Protein AF-A0A0F9BGK4-F1 (afdb_monomer_lite)

Sequence (82 aa):
MSGQEVYEKYEDNWETSMGGWFPGEKVILRGKNVLTELNEYRWLEYLLFGITGRHSPRIARLIEGMWVICTSFPDPRLWNNR

Structure (mmCIF, N/CA/C/O backbone):
data_AF-A0A0F9BGK4-F1
#
_entry.id   AF-A0A0F9BGK4-F1
#
loop_
_atom_site.group_PDB
_atom_site.id
_atom_site.type_symbol
_atom_site.label_atom_id
_atom_site.label_alt_id
_atom_site.label_comp_id
_atom_site.label_asym_id
_atom_site.label_entity_id
_atom_site.label_seq_id
_atom_site.pdbx_PDB_ins_code
_atom_site.Cartn_x
_atom_site.Cartn_y
_atom_site.Cartn_z
_atom_site.occupancy
_atom_site.B_iso_or_equiv
_atom_site.auth_seq_id
_atom_site.auth_comp_id
_atom_site.auth_asym_id
_atom_site.auth_atom_id
_atom_site.pdbx_PDB_model_num
ATOM 1 N N . MET A 1 1 ? -11.891 20.410 23.569 1.00 68.88 1 MET A N 1
ATOM 2 C CA . MET A 1 1 ? -12.017 19.086 24.194 1.00 68.88 1 MET A CA 1
ATOM 3 C C . MET A 1 1 ? -10.956 18.960 25.264 1.00 68.88 1 MET A C 1
ATOM 5 O O . MET A 1 1 ? -9.834 19.403 25.031 1.00 68.88 1 MET A O 1
ATOM 9 N N . SER A 1 2 ? -11.316 18.423 26.422 1.00 90.19 2 SER A N 1
ATOM 10 C CA . SER A 1 2 ? -10.365 17.990 27.443 1.00 90.19 2 SER A CA 1
ATOM 11 C C . SER A 1 2 ? -9.583 16.760 26.954 1.00 90.19 2 SER A C 1
ATOM 13 O O . SER A 1 2 ? -9.974 16.112 25.985 1.00 90.19 2 SER A O 1
ATOM 15 N N . GLY A 1 3 ? -8.470 16.425 27.613 1.00 87.75 3 GLY A N 1
ATOM 16 C CA . GLY A 1 3 ? -7.699 15.225 27.265 1.00 87.75 3 GLY A CA 1
ATOM 17 C C . GLY A 1 3 ? -8.499 13.928 27.436 1.00 87.75 3 GLY A C 1
ATOM 18 O O . GLY A 1 3 ? -8.371 13.029 26.615 1.00 87.75 3 GLY A O 1
ATOM 19 N N . GLN A 1 4 ? -9.369 13.859 28.448 1.00 90.12 4 GLN A N 1
ATOM 20 C CA . GLN A 1 4 ? -10.229 12.700 28.705 1.00 90.12 4 GLN A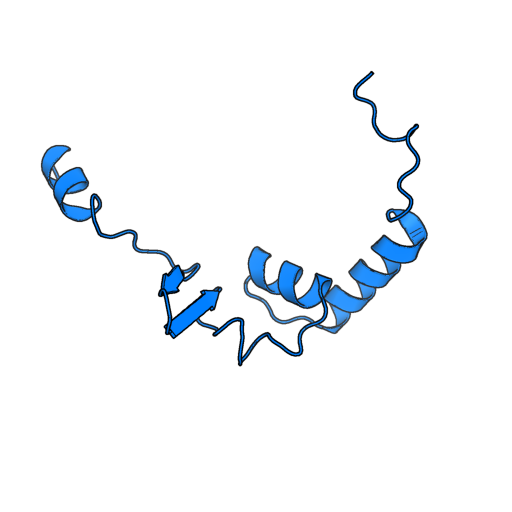 CA 1
ATOM 21 C C . GLN A 1 4 ? -11.232 12.466 27.565 1.00 90.12 4 GLN A C 1
ATOM 23 O O . GLN A 1 4 ? -11.351 11.347 27.078 1.00 90.12 4 GLN A O 1
ATOM 28 N N . GLU A 1 5 ? -11.856 13.535 27.065 1.00 91.50 5 GLU A N 1
ATOM 29 C CA . GLU A 1 5 ? -12.797 13.468 25.936 1.00 91.50 5 GLU A CA 1
ATOM 30 C C . GLU A 1 5 ? -12.132 12.969 24.640 1.00 91.50 5 GLU A C 1
ATOM 32 O O . GLU A 1 5 ? -12.789 12.376 23.788 1.00 91.50 5 GLU A O 1
ATOM 37 N N . VAL A 1 6 ? -10.825 13.207 24.465 1.00 88.00 6 VAL A N 1
ATOM 38 C CA . VAL A 1 6 ? -10.073 12.704 23.305 1.00 88.00 6 VAL A CA 1
ATOM 39 C C . VAL A 1 6 ? -9.827 11.200 23.423 1.00 88.00 6 VAL A C 1
ATOM 41 O O . VAL A 1 6 ? -9.988 10.497 22.430 1.00 88.00 6 VAL A O 1
ATOM 44 N N . TYR A 1 7 ? -9.467 10.699 24.608 1.00 86.81 7 TYR A N 1
ATOM 45 C CA . TYR A 1 7 ? -9.253 9.263 24.812 1.00 86.81 7 TYR A CA 1
ATOM 46 C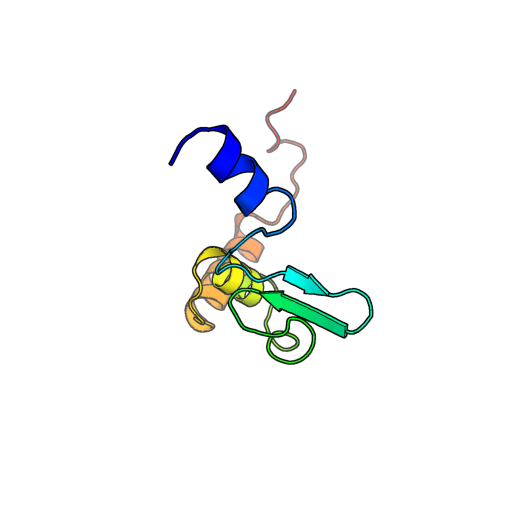 C . TYR A 1 7 ? -10.543 8.473 24.619 1.00 86.81 7 TYR A C 1
ATOM 48 O O . TYR A 1 7 ? -10.572 7.583 23.776 1.00 86.81 7 TYR A O 1
ATOM 56 N N . GLU A 1 8 ? -11.622 8.876 25.294 1.00 89.88 8 GLU A N 1
ATOM 57 C CA . GLU A 1 8 ? -12.935 8.227 25.175 1.00 89.88 8 GLU A CA 1
ATOM 58 C C . GLU A 1 8 ? -13.427 8.184 23.718 1.00 89.88 8 GLU A C 1
ATOM 60 O O . GLU A 1 8 ? -14.103 7.245 23.306 1.00 89.88 8 GLU A O 1
ATOM 65 N N . LYS A 1 9 ? -13.059 9.181 22.902 1.00 88.12 9 LYS A N 1
ATOM 66 C CA . LYS A 1 9 ? -13.437 9.231 21.488 1.00 88.12 9 LYS A CA 1
ATOM 67 C C . LYS A 1 9 ? -12.659 8.253 20.594 1.00 88.12 9 LYS A C 1
ATOM 69 O O . LYS A 1 9 ? -13.235 7.771 19.619 1.00 88.12 9 LYS A O 1
ATOM 74 N N . TYR A 1 10 ? -11.372 8.019 20.852 1.00 88.81 10 TYR A N 1
ATOM 75 C CA . TYR A 1 10 ? -10.482 7.296 19.925 1.00 88.81 10 TYR A CA 1
ATOM 76 C C . TYR A 1 10 ? -9.939 5.966 20.466 1.00 88.81 10 TYR A C 1
ATOM 78 O O . TYR A 1 10 ? -9.254 5.271 19.721 1.00 88.81 10 TYR A O 1
ATOM 86 N N . GLU A 1 11 ? -10.241 5.599 21.716 1.00 88.81 11 GLU A N 1
ATOM 87 C CA . GLU A 1 11 ? -9.811 4.333 22.334 1.00 88.81 11 GLU A CA 1
ATOM 88 C C . GLU A 1 11 ? -10.212 3.114 21.487 1.00 88.81 11 GLU A C 1
ATOM 90 O O . GLU A 1 11 ? -9.365 2.277 21.182 1.00 88.81 11 GLU A O 1
ATOM 95 N N . ASP A 1 12 ? -11.456 3.100 20.998 1.00 86.56 12 ASP A N 1
ATOM 96 C CA . ASP A 1 12 ? -12.020 2.001 20.199 1.00 86.56 12 ASP A CA 1
ATOM 97 C C . ASP A 1 12 ? -12.355 2.397 18.749 1.00 86.56 12 ASP A C 1
ATOM 99 O O . ASP A 1 12 ? -12.959 1.628 17.997 1.00 86.56 12 ASP A O 1
ATOM 103 N N . ASN A 1 13 ? -11.991 3.611 18.329 1.00 83.94 13 ASN A N 1
ATOM 104 C CA . ASN A 1 13 ? -12.361 4.153 17.023 1.00 83.94 13 ASN A CA 1
ATOM 105 C C . ASN A 1 13 ? -11.171 4.841 16.354 1.00 83.94 13 ASN A C 1
ATOM 107 O O . ASN A 1 13 ? -10.914 6.026 16.564 1.00 83.94 13 ASN A O 1
ATOM 111 N N . TRP A 1 14 ? -10.461 4.107 15.497 1.00 82.94 14 TRP A N 1
ATOM 112 C CA . TRP A 1 14 ? -9.440 4.703 14.643 1.00 82.94 14 TRP A CA 1
ATOM 113 C C . TRP A 1 14 ? -10.046 5.144 13.309 1.00 82.94 14 TRP A C 1
ATOM 115 O O . TRP A 1 14 ? -10.112 4.386 12.340 1.00 82.94 14 TRP A O 1
ATOM 125 N N . GLU A 1 15 ? -10.414 6.420 13.222 1.00 87.25 15 GLU A N 1
ATOM 126 C CA . GLU A 1 15 ? -10.841 7.029 11.963 1.00 87.25 15 GLU A CA 1
ATOM 127 C C . GLU A 1 15 ? -9.644 7.230 11.024 1.00 87.25 15 GLU A C 1
ATOM 129 O O . GLU A 1 15 ? -8.694 7.957 11.322 1.00 87.25 15 GLU A O 1
ATOM 134 N N . THR A 1 16 ? -9.666 6.573 9.864 1.00 90.25 16 THR A N 1
ATOM 135 C CA . THR A 1 16 ? -8.591 6.682 8.875 1.00 90.25 16 THR A CA 1
ATOM 136 C C . THR A 1 16 ? -9.115 6.590 7.449 1.00 90.25 16 THR A C 1
ATOM 138 O O . THR A 1 16 ? -9.999 5.796 7.131 1.00 90.25 16 THR A O 1
ATOM 141 N N . SER A 1 17 ? -8.515 7.369 6.548 1.00 91.19 17 SER A N 1
ATOM 142 C CA . SER A 1 17 ? -8.745 7.252 5.103 1.00 91.19 17 SER A CA 1
ATOM 143 C C . SER A 1 17 ? -7.979 6.084 4.472 1.00 91.19 17 SER A C 1
ATOM 145 O O . SER A 1 17 ? -8.179 5.775 3.296 1.00 91.19 17 SER A O 1
ATOM 147 N N . MET A 1 18 ? -7.105 5.420 5.237 1.00 94.81 18 MET A N 1
ATOM 148 C CA . MET A 1 18 ? -6.310 4.291 4.756 1.00 94.81 18 MET A CA 1
ATOM 149 C C . MET A 1 18 ? -7.114 2.998 4.643 1.00 94.81 18 MET A C 1
ATOM 151 O O . MET A 1 18 ? -6.731 2.144 3.850 1.00 94.81 18 MET A O 1
ATOM 155 N N . GLY A 1 19 ? -8.232 2.869 5.358 1.00 94.50 19 GLY A N 1
ATOM 156 C CA . GLY A 1 19 ? -8.998 1.628 5.454 1.00 94.50 19 GLY A CA 1
ATOM 157 C C . GLY A 1 19 ? -8.560 0.755 6.632 1.00 94.50 19 GLY A C 1
ATOM 158 O O . GLY A 1 19 ? -7.961 1.245 7.585 1.00 94.50 19 GLY A O 1
ATOM 159 N N . GLY A 1 20 ? -8.898 -0.531 6.583 1.00 94.88 20 GLY A N 1
ATOM 160 C CA . GLY A 1 20 ? -8.716 -1.452 7.700 1.00 94.88 20 GLY A CA 1
ATOM 161 C C . GLY A 1 20 ? -8.968 -2.905 7.314 1.00 94.88 20 GLY A C 1
ATOM 162 O O . GLY A 1 20 ? -9.433 -3.208 6.212 1.00 94.88 20 GLY A O 1
ATOM 163 N N . TRP A 1 21 ? -8.644 -3.807 8.233 1.00 95.31 21 TRP A N 1
ATOM 164 C CA . TRP A 1 21 ? -8.906 -5.235 8.103 1.00 95.31 21 TRP A CA 1
ATOM 165 C C . TRP A 1 21 ? -10.120 -5.624 8.944 1.00 95.31 21 TRP A C 1
ATOM 167 O O . TRP A 1 21 ? -10.189 -5.311 10.128 1.00 95.31 21 TRP A O 1
ATOM 177 N N . PHE A 1 22 ? -11.060 -6.320 8.312 1.00 94.00 22 PHE A N 1
ATOM 178 C CA . PHE A 1 22 ? -12.293 -6.823 8.902 1.00 94.00 22 PHE A CA 1
ATOM 179 C C . PHE A 1 22 ? -12.225 -8.358 8.870 1.00 94.00 22 PHE A C 1
ATOM 181 O O . PHE A 1 22 ? -12.366 -8.946 7.788 1.00 94.00 22 PHE A O 1
ATOM 188 N N . PRO A 1 23 ? -11.919 -9.015 10.007 1.00 94.62 23 PRO A N 1
ATOM 189 C CA . PRO A 1 23 ? -11.687 -10.456 10.064 1.00 94.62 23 PRO A CA 1
ATOM 190 C C . PRO A 1 23 ? -12.829 -11.269 9.448 1.00 94.62 23 PRO A C 1
ATOM 192 O O . PRO A 1 23 ? -13.991 -11.069 9.778 1.00 94.62 23 PRO A O 1
ATOM 195 N N . GLY A 1 24 ? -12.491 -12.188 8.541 1.00 95.94 24 GLY A N 1
ATOM 196 C CA . GLY A 1 24 ? -13.468 -13.037 7.847 1.00 95.94 24 GLY A CA 1
ATOM 197 C C . GLY A 1 24 ? -14.260 -12.355 6.725 1.00 95.94 24 GLY A C 1
ATOM 198 O O . GLY A 1 24 ? -14.958 -13.049 5.994 1.00 95.94 24 GLY A O 1
ATOM 199 N N . GLU A 1 25 ? -14.127 -11.038 6.542 1.00 96.62 25 GLU A N 1
ATOM 200 C CA . GLU A 1 25 ? -14.926 -10.284 5.572 1.00 96.62 25 GLU A CA 1
ATOM 201 C C . GLU A 1 25 ? -14.085 -9.669 4.451 1.00 96.62 25 GLU A C 1
ATOM 203 O O . GLU A 1 25 ? -14.252 -10.009 3.279 1.00 96.62 25 GLU A O 1
ATOM 208 N N . LYS A 1 26 ? -13.207 -8.714 4.781 1.00 96.62 26 LYS A N 1
ATOM 209 C CA . LYS A 1 26 ? -12.497 -7.906 3.779 1.00 96.62 26 LYS A CA 1
ATOM 210 C C . LYS A 1 26 ? -11.287 -7.187 4.355 1.00 96.62 26 LYS A C 1
ATOM 212 O O . LYS A 1 26 ? -11.172 -6.958 5.555 1.00 96.62 26 LYS A O 1
ATOM 217 N N . VAL A 1 27 ? -10.409 -6.754 3.461 1.00 97.44 27 VAL A N 1
ATOM 218 C CA . VAL A 1 27 ? -9.357 -5.780 3.757 1.00 97.44 27 VAL A CA 1
ATOM 219 C C . VAL A 1 27 ? -9.583 -4.594 2.837 1.00 97.44 27 VAL A C 1
ATOM 221 O O . VAL A 1 27 ? -9.683 -4.771 1.624 1.00 97.44 27 VAL A O 1
ATOM 224 N N . ILE A 1 28 ? -9.688 -3.399 3.407 1.00 97.50 28 ILE A N 1
ATOM 225 C CA . ILE A 1 28 ? -9.861 -2.153 2.667 1.00 97.50 28 ILE A CA 1
ATOM 226 C C . ILE A 1 28 ? -8.553 -1.374 2.701 1.00 97.50 28 ILE A C 1
ATOM 228 O O . ILE A 1 28 ? -8.037 -1.085 3.777 1.00 97.50 28 ILE A O 1
ATOM 232 N N . LEU A 1 29 ? -8.065 -0.983 1.527 1.00 97.50 29 LEU A N 1
ATOM 233 C CA . LEU A 1 29 ? -6.962 -0.050 1.357 1.00 97.50 29 LEU A CA 1
ATOM 234 C C . LEU A 1 29 ? -7.452 1.148 0.545 1.00 97.50 29 LEU A C 1
ATOM 236 O O . LEU A 1 29 ? -7.828 1.006 -0.617 1.00 97.50 29 LEU A O 1
ATOM 240 N N . ARG A 1 30 ? -7.455 2.334 1.158 1.00 96.12 30 ARG A N 1
ATOM 241 C CA . ARG A 1 30 ? -7.887 3.602 0.542 1.00 96.12 30 ARG A CA 1
ATOM 242 C C . ARG A 1 30 ? -9.245 3.496 -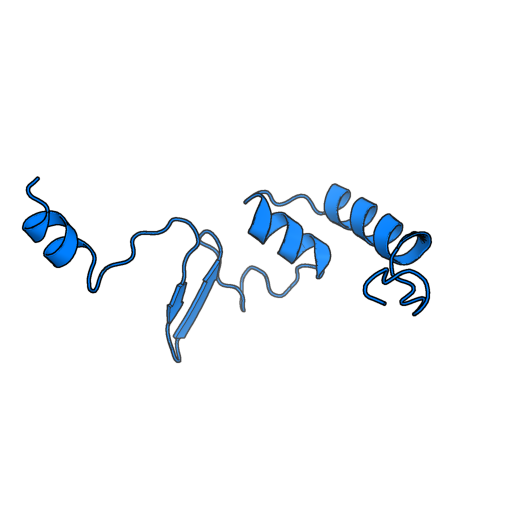0.163 1.00 96.12 30 ARG A C 1
ATOM 244 O O . ARG A 1 30 ? -9.418 3.953 -1.289 1.00 96.12 30 ARG A O 1
ATOM 251 N N . GLY A 1 31 ? -10.196 2.847 0.505 1.00 95.88 31 GLY A N 1
ATOM 252 C CA . GLY A 1 31 ? -11.557 2.650 0.005 1.00 95.88 31 GLY A CA 1
ATOM 253 C C . GLY A 1 31 ? -11.736 1.502 -0.992 1.00 95.88 31 GLY A C 1
ATOM 254 O O . GLY A 1 31 ? -12.861 1.289 -1.424 1.00 95.88 31 GLY A O 1
ATOM 255 N N . LYS A 1 32 ? -10.680 0.749 -1.333 1.00 97.19 32 LYS A N 1
ATOM 256 C CA . LYS A 1 32 ? -10.753 -0.409 -2.235 1.00 97.19 32 LYS A CA 1
ATOM 257 C C . LYS A 1 32 ? -10.553 -1.722 -1.502 1.00 97.19 32 LYS A C 1
ATOM 2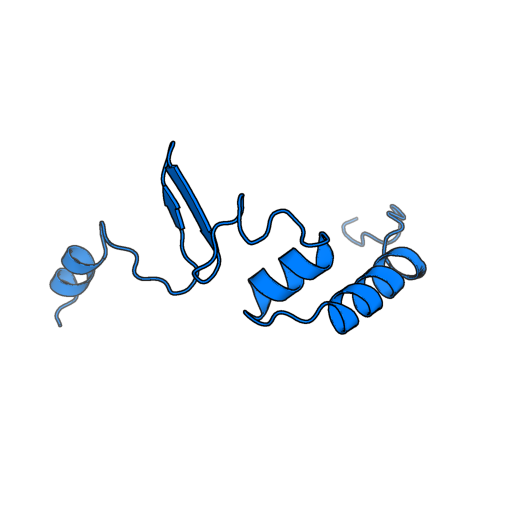59 O O . LYS A 1 32 ? -9.661 -1.828 -0.661 1.00 97.19 32 LYS A O 1
ATOM 264 N N . ASN A 1 33 ? -11.338 -2.736 -1.847 1.00 97.81 33 ASN A N 1
ATOM 265 C CA . ASN A 1 33 ? -11.125 -4.086 -1.345 1.00 97.81 33 ASN A CA 1
ATOM 266 C C . ASN A 1 33 ? -9.869 -4.709 -1.977 1.00 97.81 33 ASN A C 1
ATOM 268 O O . ASN A 1 33 ? -9.778 -4.864 -3.195 1.00 97.81 33 ASN A O 1
ATOM 272 N N . VAL A 1 34 ? -8.909 -5.094 -1.134 1.00 97.44 34 VAL A N 1
ATOM 273 C CA . VAL A 1 34 ? -7.617 -5.649 -1.559 1.00 97.44 34 VAL A CA 1
ATOM 274 C C . VAL A 1 34 ? -7.782 -6.930 -2.380 1.00 97.44 34 VAL A C 1
ATOM 276 O O . VAL A 1 34 ? -7.084 -7.109 -3.372 1.00 97.44 34 VAL A O 1
ATOM 279 N N . LEU A 1 35 ? -8.715 -7.804 -1.997 1.00 96.00 35 LEU A N 1
ATOM 280 C CA . LEU A 1 35 ? -8.850 -9.140 -2.584 1.00 96.00 35 LEU A CA 1
ATOM 281 C C . LEU A 1 35 ? -9.747 -9.181 -3.827 1.00 96.00 35 LEU A C 1
ATOM 283 O O . LEU A 1 35 ? -9.769 -10.200 -4.510 1.00 96.00 35 LEU A O 1
ATOM 287 N N . THR A 1 36 ? -10.481 -8.104 -4.127 1.00 97.50 36 THR A N 1
ATOM 288 C CA . THR A 1 36 ? -11.425 -8.075 -5.261 1.00 97.50 36 THR A CA 1
ATOM 289 C C . THR A 1 36 ? -11.227 -6.905 -6.218 1.00 97.50 36 THR A C 1
ATOM 291 O O . THR A 1 36 ? -11.530 -7.040 -7.394 1.00 97.50 36 THR A O 1
ATOM 294 N N . GLU A 1 37 ? -10.780 -5.740 -5.742 1.00 97.69 37 GLU A N 1
ATOM 295 C CA . GLU A 1 37 ? -10.587 -4.552 -6.589 1.00 97.69 37 GLU A CA 1
ATOM 296 C C . GLU A 1 37 ? -9.116 -4.280 -6.910 1.00 97.69 37 GLU A C 1
ATOM 298 O O . GLU A 1 37 ? -8.826 -3.572 -7.873 1.00 97.69 37 GLU A O 1
ATOM 303 N N . LEU A 1 38 ? -8.196 -4.787 -6.086 1.00 97.31 38 LEU A N 1
ATOM 304 C CA . LEU A 1 38 ? -6.750 -4.607 -6.249 1.00 97.31 38 LEU A CA 1
ATOM 305 C C . LEU A 1 38 ? -6.021 -5.913 -6.596 1.00 97.31 38 LEU A C 1
ATOM 307 O O . LEU A 1 38 ? -4.801 -5.909 -6.731 1.00 97.31 38 LEU A O 1
ATOM 311 N N . ASN A 1 39 ? -6.745 -7.023 -6.745 1.00 96.00 39 ASN A N 1
ATOM 312 C CA . ASN A 1 39 ? -6.186 -8.361 -6.960 1.00 96.00 39 ASN A CA 1
ATOM 313 C C . ASN A 1 39 ? -5.444 -8.509 -8.298 1.00 96.00 39 ASN A C 1
ATOM 315 O O . ASN A 1 39 ? -4.544 -9.335 -8.405 1.00 96.00 39 ASN A O 1
ATOM 319 N N . GLU A 1 40 ? -5.789 -7.690 -9.291 1.00 95.75 40 GLU A N 1
ATOM 320 C CA . GLU A 1 40 ? -5.139 -7.683 -10.608 1.00 95.75 40 GLU A CA 1
ATOM 321 C C . GLU A 1 40 ? -3.965 -6.690 -10.700 1.00 95.75 40 GLU A C 1
ATOM 323 O O . GLU A 1 40 ? -3.312 -6.585 -11.741 1.00 95.75 40 GLU A O 1
ATOM 328 N N . TYR A 1 41 ? -3.682 -5.925 -9.638 1.00 96.94 41 TYR A N 1
ATOM 329 C CA . TYR A 1 41 ? -2.590 -4.953 -9.663 1.00 96.94 41 TYR A CA 1
ATOM 330 C C . TYR A 1 41 ? -1.250 -5.682 -9.591 1.00 96.94 41 TYR A C 1
ATOM 332 O O . TYR A 1 41 ? -1.042 -6.584 -8.777 1.00 96.94 41 TYR A O 1
ATOM 340 N N . ARG A 1 42 ? -0.279 -5.232 -10.390 1.00 94.44 42 ARG A N 1
ATOM 341 C CA . ARG A 1 42 ? 1.111 -5.675 -10.215 1.00 94.44 42 ARG A CA 1
ATOM 342 C C . ARG A 1 42 ? 1.643 -5.183 -8.872 1.00 94.44 42 ARG A C 1
ATOM 344 O O . ARG A 1 42 ? 1.210 -4.150 -8.370 1.00 94.44 42 ARG A O 1
ATOM 351 N N . TRP A 1 43 ? 2.650 -5.858 -8.323 1.00 91.88 43 TRP A N 1
ATOM 352 C CA . TRP A 1 43 ? 3.177 -5.538 -6.992 1.00 91.88 43 TRP A CA 1
ATOM 353 C C . TRP A 1 43 ? 3.536 -4.053 -6.804 1.00 91.88 43 TRP A C 1
ATOM 355 O O . TRP A 1 43 ? 3.054 -3.413 -5.870 1.00 91.88 43 TRP A O 1
ATOM 365 N N . LEU A 1 44 ? 4.314 -3.460 -7.719 1.00 94.94 44 LEU A N 1
ATOM 366 C CA . LEU A 1 44 ? 4.651 -2.035 -7.604 1.00 94.94 44 LEU A CA 1
ATOM 367 C C . LEU A 1 44 ? 3.482 -1.096 -7.900 1.00 94.94 44 LEU A C 1
ATOM 369 O O . LEU A 1 44 ? 3.469 0.030 -7.411 1.00 94.94 44 LEU A O 1
ATOM 373 N N . GLU A 1 45 ? 2.500 -1.534 -8.676 1.00 97.00 45 GLU A N 1
ATOM 374 C CA . GLU A 1 45 ? 1.283 -0.763 -8.917 1.00 97.00 45 GLU A CA 1
ATOM 375 C C . GLU A 1 45 ? 0.419 -0.699 -7.659 1.00 97.00 45 GLU A C 1
ATOM 377 O O . GLU A 1 45 ? -0.028 0.382 -7.272 1.00 97.00 45 GLU A O 1
ATOM 382 N N . TYR A 1 46 ? 0.273 -1.834 -6.973 1.00 97.00 46 TYR A N 1
ATOM 383 C CA . TYR A 1 46 ? -0.351 -1.934 -5.660 1.00 97.00 46 TYR A CA 1
ATOM 384 C C . TYR A 1 46 ? 0.365 -1.054 -4.627 1.00 97.00 46 TYR A C 1
ATOM 386 O O . TYR A 1 46 ? -0.283 -0.261 -3.945 1.00 97.00 46 TYR A O 1
ATOM 394 N N . LEU A 1 47 ? 1.701 -1.116 -4.551 1.00 95.88 47 LEU A N 1
ATOM 395 C CA . LEU A 1 47 ? 2.479 -0.280 -3.629 1.00 95.88 47 LEU A CA 1
ATOM 396 C C . LEU A 1 47 ? 2.358 1.214 -3.945 1.00 95.88 47 LEU A C 1
ATOM 398 O O . LEU A 1 47 ? 2.140 2.019 -3.038 1.00 95.88 47 LEU A O 1
ATOM 402 N N . LEU A 1 48 ? 2.456 1.601 -5.221 1.00 97.00 48 LEU A N 1
ATOM 403 C CA . LEU A 1 48 ? 2.300 2.993 -5.638 1.00 97.00 48 LEU A CA 1
ATOM 404 C C . LEU A 1 48 ? 0.911 3.519 -5.264 1.00 97.00 48 LEU A C 1
ATOM 406 O O . LEU A 1 48 ? 0.797 4.632 -4.742 1.00 97.00 48 LEU A O 1
ATOM 410 N N . PHE A 1 49 ? -0.131 2.711 -5.474 1.00 97.31 49 PHE A N 1
ATOM 411 C CA . PHE A 1 49 ? -1.485 3.032 -5.040 1.00 97.31 49 PHE A CA 1
ATOM 412 C C . PHE A 1 49 ? -1.582 3.146 -3.512 1.00 97.31 49 PHE A C 1
ATOM 414 O O . PHE A 1 49 ? -2.113 4.135 -3.011 1.00 97.31 49 PHE A O 1
ATOM 421 N N . GLY A 1 50 ? -1.018 2.203 -2.754 1.00 96.19 50 GLY A N 1
ATOM 422 C CA . GLY A 1 50 ? -1.020 2.239 -1.290 1.00 96.19 50 GLY A CA 1
ATOM 423 C C . GLY A 1 50 ? -0.352 3.494 -0.722 1.00 96.19 50 GLY A C 1
ATOM 424 O O . GLY A 1 50 ? -0.897 4.138 0.176 1.00 96.19 50 GLY A O 1
ATOM 425 N N . ILE A 1 51 ? 0.774 3.915 -1.300 1.00 95.69 51 ILE A N 1
ATOM 426 C CA . ILE A 1 51 ? 1.504 5.115 -0.868 1.00 95.69 51 ILE A CA 1
ATOM 427 C C . ILE A 1 51 ? 0.758 6.390 -1.275 1.00 95.69 51 ILE A C 1
ATOM 429 O O . ILE A 1 51 ? 0.541 7.269 -0.445 1.00 95.69 51 ILE A O 1
ATOM 433 N N . THR A 1 52 ? 0.346 6.498 -2.539 1.00 95.75 52 THR A N 1
ATOM 434 C CA . THR A 1 52 ? -0.084 7.785 -3.122 1.00 95.75 52 THR A CA 1
ATOM 435 C C . THR A 1 52 ? -1.595 7.964 -3.231 1.00 95.75 52 THR A C 1
ATOM 437 O O . THR A 1 52 ? -2.066 9.077 -3.454 1.00 95.75 52 THR A O 1
ATOM 440 N N . GLY A 1 53 ? -2.362 6.879 -3.141 1.00 95.50 53 GLY A N 1
ATOM 441 C CA . GLY A 1 53 ? -3.787 6.843 -3.470 1.00 95.50 53 GLY A CA 1
ATOM 442 C C . GLY A 1 53 ? -4.105 7.024 -4.955 1.00 95.50 53 GLY A C 1
ATOM 443 O O . GLY A 1 53 ? -5.273 7.164 -5.306 1.00 95.50 53 GLY A O 1
ATOM 444 N N . ARG A 1 54 ? -3.100 7.036 -5.841 1.00 95.06 54 ARG A N 1
ATOM 445 C CA . ARG A 1 54 ? -3.283 7.244 -7.283 1.00 95.06 54 ARG A CA 1
ATOM 446 C C . ARG A 1 54 ? -3.053 5.951 -8.049 1.00 95.06 54 ARG A C 1
ATOM 448 O O . ARG A 1 54 ? -2.036 5.285 -7.874 1.00 95.06 54 ARG A O 1
ATOM 455 N N . HIS A 1 55 ? -3.977 5.627 -8.949 1.00 95.50 55 HIS A N 1
ATOM 456 C CA . HIS A 1 55 ? -3.797 4.534 -9.898 1.00 95.50 55 HIS A CA 1
ATOM 457 C C . HIS A 1 55 ? -3.005 5.033 -11.110 1.00 95.50 55 HIS A C 1
ATOM 459 O O . HIS A 1 55 ? -3.472 5.890 -11.857 1.00 95.50 55 HIS A O 1
ATOM 465 N N . SER A 1 56 ? -1.771 4.549 -11.267 1.00 95.50 56 SER A N 1
ATOM 466 C CA . SER A 1 56 ? -0.885 4.955 -12.364 1.00 95.50 56 SER A CA 1
ATOM 467 C C . SER A 1 56 ? -0.066 3.768 -12.890 1.00 95.50 56 SER A C 1
ATOM 469 O O . SER A 1 56 ? 1.126 3.652 -12.588 1.00 95.50 56 SER A O 1
ATOM 471 N N . PRO A 1 57 ? -0.676 2.884 -13.704 1.00 95.38 57 PRO A N 1
ATOM 472 C CA . PRO A 1 57 ? -0.029 1.660 -14.188 1.00 95.38 57 PRO A CA 1
ATOM 473 C C . PRO A 1 57 ? 1.245 1.933 -14.997 1.00 95.38 57 PRO A C 1
ATOM 475 O O . PRO A 1 57 ? 2.223 1.197 -14.901 1.00 95.38 57 PRO A O 1
ATOM 478 N N . ARG A 1 58 ? 1.280 3.028 -15.770 1.00 96.69 58 ARG A N 1
ATOM 479 C CA . ARG A 1 58 ? 2.457 3.404 -16.578 1.00 96.69 58 ARG A CA 1
ATOM 480 C C . ARG A 1 58 ? 3.660 3.779 -15.715 1.00 96.69 58 ARG A C 1
ATOM 482 O O . ARG A 1 58 ? 4.771 3.340 -15.995 1.00 96.69 58 AR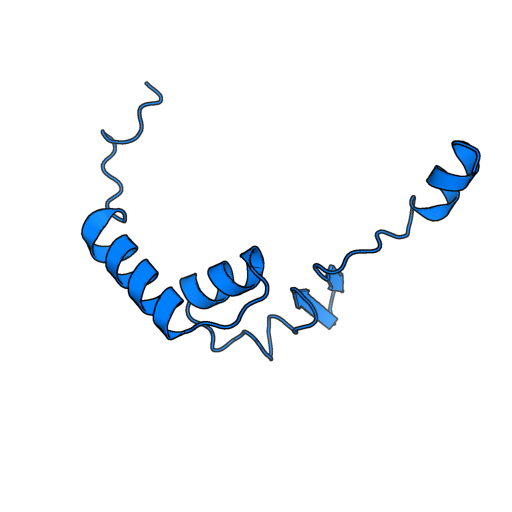G A O 1
ATOM 489 N N . ILE A 1 59 ? 3.435 4.564 -14.661 1.00 96.19 59 ILE A N 1
ATOM 490 C CA . ILE A 1 59 ? 4.495 4.946 -13.722 1.00 96.19 59 ILE A CA 1
ATOM 491 C C . ILE A 1 59 ? 4.939 3.731 -12.913 1.00 96.19 59 ILE A C 1
ATOM 493 O O . ILE A 1 59 ? 6.136 3.500 -12.784 1.00 96.19 59 ILE A O 1
ATOM 497 N N . ALA A 1 60 ? 3.994 2.912 -12.445 1.00 96.31 60 ALA A N 1
ATOM 498 C CA . ALA A 1 60 ? 4.308 1.672 -11.746 1.00 96.31 60 ALA A CA 1
ATOM 499 C C . ALA A 1 60 ? 5.198 0.747 -12.590 1.00 96.31 60 ALA A C 1
ATOM 501 O O . ALA A 1 60 ? 6.211 0.265 -12.096 1.00 96.31 60 ALA A O 1
ATOM 502 N N . ARG A 1 61 ? 4.887 0.572 -13.882 1.00 96.31 61 ARG A N 1
ATOM 503 C CA . ARG A 1 61 ? 5.705 -0.214 -14.821 1.00 96.31 61 ARG A CA 1
ATOM 504 C C . ARG A 1 61 ? 7.105 0.355 -15.035 1.00 96.31 61 ARG A C 1
ATOM 506 O O . ARG A 1 61 ? 8.050 -0.422 -15.132 1.00 96.31 61 ARG A O 1
ATOM 513 N N . LEU A 1 62 ? 7.247 1.679 -15.114 1.00 95.56 62 LEU A N 1
ATOM 514 C CA . LEU A 1 62 ? 8.558 2.323 -15.229 1.00 95.56 62 LEU A CA 1
ATOM 515 C C . LEU A 1 62 ? 9.408 2.066 -13.978 1.00 95.56 62 LEU A C 1
ATOM 517 O O . LEU A 1 62 ? 10.541 1.604 -14.095 1.00 95.56 62 LEU A O 1
ATOM 521 N N . ILE A 1 63 ? 8.843 2.319 -12.794 1.00 93.94 63 ILE A N 1
ATOM 522 C CA . ILE A 1 63 ? 9.530 2.102 -11.513 1.00 93.94 63 ILE A CA 1
ATOM 523 C C . ILE A 1 63 ? 9.879 0.620 -11.347 1.00 93.94 63 ILE A C 1
ATOM 525 O O . ILE A 1 63 ? 10.965 0.297 -10.883 1.00 93.94 63 ILE A O 1
ATOM 529 N N . GLU A 1 64 ? 8.997 -0.285 -11.769 1.00 94.12 64 GLU A N 1
ATOM 530 C CA . GLU A 1 64 ? 9.231 -1.728 -11.688 1.00 94.12 64 GLU A CA 1
ATOM 531 C C . GLU A 1 64 ? 10.391 -2.162 -12.579 1.00 94.12 64 GLU A C 1
ATOM 533 O O . GLU A 1 64 ? 11.255 -2.907 -12.125 1.00 94.12 64 GLU A O 1
ATOM 538 N N . GLY A 1 65 ? 10.469 -1.642 -13.806 1.00 93.69 65 GLY A N 1
ATOM 539 C CA . GLY A 1 65 ? 11.617 -1.869 -14.682 1.00 93.69 65 GLY A CA 1
ATOM 540 C C . GLY A 1 65 ? 12.919 -1.337 -14.080 1.00 93.69 65 GLY A C 1
ATOM 541 O O . GLY A 1 65 ? 13.917 -2.050 -14.059 1.00 93.69 65 GLY A O 1
ATOM 542 N N . MET A 1 66 ? 12.903 -0.118 -13.531 1.00 92.81 66 MET A N 1
ATOM 543 C CA . MET A 1 66 ? 14.067 0.454 -12.844 1.00 92.81 66 MET A CA 1
ATOM 544 C C . MET A 1 66 ? 14.489 -0.389 -11.639 1.00 92.81 66 MET A C 1
ATOM 546 O O . MET A 1 66 ? 15.679 -0.617 -11.448 1.00 92.81 66 MET A O 1
ATOM 550 N N . TRP A 1 67 ? 13.530 -0.868 -10.844 1.00 89.81 67 TRP A N 1
ATOM 551 C CA . TRP A 1 67 ? 13.810 -1.725 -9.698 1.00 89.81 67 TRP A CA 1
ATOM 552 C C . TRP A 1 67 ? 14.481 -3.024 -10.141 1.00 89.81 67 TRP A C 1
ATOM 554 O O . TRP A 1 67 ? 15.584 -3.316 -9.690 1.00 89.81 67 TRP A O 1
ATOM 564 N N . VAL A 1 68 ? 13.880 -3.743 -11.094 1.00 88.44 68 VAL A N 1
ATOM 565 C CA . VAL A 1 68 ? 14.401 -5.023 -11.603 1.00 88.44 68 VAL A CA 1
ATOM 566 C C . VAL A 1 68 ? 15.789 -4.886 -12.242 1.00 88.44 68 VAL A C 1
ATOM 568 O O . VAL A 1 68 ? 16.631 -5.766 -12.088 1.00 88.44 68 VAL A O 1
ATOM 571 N N . ILE A 1 69 ? 16.044 -3.801 -12.978 1.00 88.25 69 ILE A N 1
ATOM 572 C CA . ILE A 1 69 ? 17.295 -3.634 -13.735 1.00 88.25 69 ILE A CA 1
ATOM 573 C C . ILE A 1 69 ? 18.415 -3.059 -12.862 1.00 88.25 69 ILE A C 1
ATOM 575 O O . ILE A 1 69 ? 19.571 -3.448 -13.019 1.00 88.25 69 ILE A O 1
ATOM 579 N N . CYS A 1 70 ? 18.095 -2.124 -11.965 1.00 85.88 70 CYS A N 1
ATOM 580 C CA . CYS A 1 70 ? 19.108 -1.292 -11.316 1.00 85.88 70 CYS A CA 1
ATOM 581 C C . CYS A 1 70 ? 19.291 -1.582 -9.823 1.00 85.88 70 CYS A C 1
ATOM 583 O O . CYS A 1 70 ? 20.366 -1.301 -9.298 1.00 85.88 70 CYS A O 1
ATOM 585 N N . THR A 1 71 ? 18.264 -2.063 -9.111 1.00 77.69 71 THR A N 1
ATOM 586 C CA . THR A 1 71 ? 18.272 -2.056 -7.633 1.00 77.69 71 THR A CA 1
ATOM 587 C C . THR A 1 71 ? 17.746 -3.328 -6.966 1.00 77.69 71 THR A C 1
ATOM 589 O O . THR A 1 71 ? 17.812 -3.433 -5.744 1.00 77.69 71 THR A O 1
ATOM 592 N N . SER A 1 72 ? 17.268 -4.321 -7.721 1.00 72.81 72 SER A N 1
ATOM 593 C CA . SER A 1 72 ? 16.733 -5.572 -7.167 1.00 72.81 72 SER A CA 1
ATOM 594 C C . SER A 1 72 ? 17.787 -6.655 -6.935 1.00 72.81 72 SER A C 1
ATOM 596 O O . SER A 1 72 ? 17.419 -7.782 -6.609 1.00 72.81 72 SER A O 1
ATOM 598 N N . PHE A 1 73 ? 19.079 -6.364 -7.125 1.00 69.75 73 PHE A N 1
ATOM 599 C CA . PHE A 1 73 ? 20.136 -7.323 -6.815 1.00 69.75 73 PHE A CA 1
ATOM 600 C C . PHE A 1 73 ? 20.477 -7.232 -5.322 1.00 69.75 73 PHE A C 1
ATOM 602 O O . PHE A 1 73 ? 20.965 -6.190 -4.878 1.00 69.75 73 PHE A O 1
ATOM 609 N N . PRO A 1 74 ? 20.245 -8.291 -4.527 1.00 65.75 74 PRO A N 1
ATOM 610 C CA . PRO A 1 74 ? 20.665 -8.316 -3.138 1.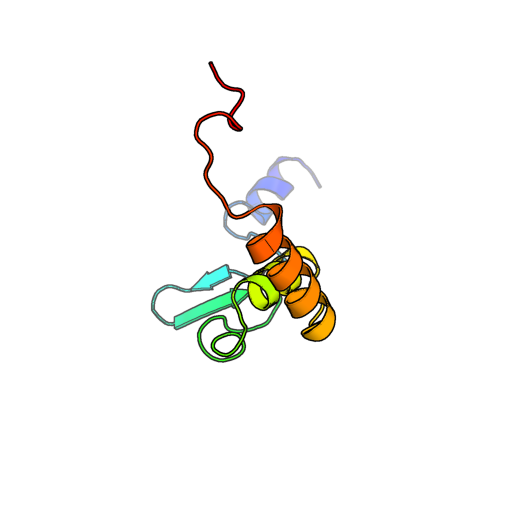00 65.75 74 PRO A CA 1
ATOM 611 C C . PRO A 1 74 ? 22.171 -8.588 -3.104 1.00 65.75 74 PRO A C 1
ATOM 613 O O . PRO A 1 74 ? 22.593 -9.703 -2.814 1.00 65.75 74 PRO A O 1
ATOM 616 N N . ASP A 1 75 ? 23.000 -7.605 -3.463 1.00 68.50 75 ASP A N 1
ATOM 617 C CA . ASP A 1 75 ? 24.436 -7.716 -3.213 1.00 68.50 75 ASP A CA 1
ATOM 618 C C . ASP A 1 75 ? 24.653 -7.559 -1.698 1.00 68.50 75 ASP A C 1
ATOM 620 O O . ASP A 1 75 ? 24.401 -6.477 -1.155 1.00 68.50 75 ASP A O 1
ATOM 624 N N . PRO A 1 76 ? 25.140 -8.596 -0.988 1.00 66.75 76 PRO A N 1
ATOM 625 C CA . PRO A 1 76 ? 25.400 -8.520 0.449 1.00 66.75 76 PRO A CA 1
ATOM 626 C C . PRO A 1 76 ? 26.426 -7.439 0.825 1.00 66.75 76 PRO A C 1
ATOM 628 O O . PRO A 1 76 ? 26.605 -7.141 2.004 1.00 66.75 76 PRO A O 1
ATOM 631 N N . ARG A 1 77 ? 27.135 -6.861 -0.156 1.00 69.00 77 ARG A N 1
ATOM 632 C CA . ARG A 1 77 ? 28.062 -5.735 0.013 1.00 69.00 77 ARG A CA 1
ATOM 633 C C . ARG A 1 77 ? 27.383 -4.363 -0.026 1.00 69.00 77 ARG A C 1
ATOM 635 O O . ARG A 1 77 ? 28.006 -3.403 0.411 1.00 69.00 77 ARG A O 1
ATOM 642 N N . LEU A 1 78 ? 26.155 -4.252 -0.537 1.00 64.12 78 LEU A N 1
ATOM 643 C CA . LEU A 1 78 ? 25.408 -2.986 -0.587 1.00 64.12 78 LEU A CA 1
ATOM 644 C C . LEU A 1 78 ? 24.749 -2.637 0.753 1.00 64.12 78 LEU A C 1
ATOM 646 O O . LEU A 1 78 ? 24.424 -1.476 0.988 1.00 64.12 78 LEU A O 1
ATOM 650 N N . TRP A 1 79 ? 24.577 -3.612 1.649 1.00 64.88 79 TRP A N 1
ATOM 651 C CA . TRP A 1 79 ? 24.085 -3.354 2.997 1.00 64.88 79 TRP A CA 1
ATOM 652 C C . TRP A 1 79 ? 25.240 -2.882 3.886 1.00 64.88 79 TRP A C 1
ATOM 654 O O . TRP A 1 79 ? 26.089 -3.664 4.310 1.00 64.88 79 TRP A O 1
ATOM 664 N N . ASN A 1 80 ? 25.279 -1.585 4.176 1.00 56.53 80 ASN A N 1
ATOM 665 C CA . ASN A 1 80 ? 26.340 -0.936 4.948 1.00 56.53 80 ASN A CA 1
ATOM 666 C C . ASN A 1 80 ? 26.241 -1.153 6.471 1.00 56.53 80 ASN A C 1
ATOM 668 O O . ASN A 1 80 ? 26.928 -0.469 7.220 1.00 56.53 80 ASN A O 1
ATOM 672 N N . ASN A 1 81 ? 25.415 -2.091 6.942 1.00 62.38 81 ASN A N 1
ATOM 673 C CA . ASN A 1 81 ? 25.302 -2.423 8.365 1.00 62.38 81 ASN A CA 1
ATOM 674 C C . ASN A 1 81 ? 26.314 -3.509 8.763 1.00 62.38 81 ASN A C 1
ATOM 676 O O . ASN A 1 81 ? 25.929 -4.615 9.150 1.00 62.38 81 ASN A O 1
ATOM 680 N N . ARG A 1 82 ? 27.599 -3.197 8.584 1.00 64.44 82 ARG A N 1
ATOM 681 C CA . ARG A 1 82 ? 28.706 -3.937 9.195 1.00 64.44 82 ARG A CA 1
ATOM 682 C C . ARG A 1 82 ? 29.167 -3.224 10.451 1.00 64.44 82 ARG A C 1
ATOM 684 O O . ARG A 1 82 ? 29.197 -1.975 10.414 1.00 64.44 82 ARG A O 1
#

pLDDT: mean 89.43, std 10.52, range [56.53, 97.81]

Organism: NCBI:txid412755

Radius of gyration: 18.75 Å; chains: 1; bounding box: 44×32×45 Å

Foldseek 3Di:
DDPVVVCVVPVPDDDDQQFADDPPPFGDGNNDTCVPRVVPPDPQQSVCCNVPVDRDNPVSVVVVVCCVPPPVDPPVVVPPPD

Secondary structure (DSSP, 8-state):
--HHHHHHHHSS----TT--EETTTEEEETTEETTTTSTTS-HHHHHHHHHHS---HHHHHHHHHHIIIII----TTT----